Protein AF-A0A7S0ZVH9-F1 (afdb_monomer_lite)

Foldseek 3Di:
DLLVQLQVQLVVLLVVQPDPDFPLRHFLCVVVPPDDDPVVSSVLSSVLLVCLLVVHDDPRDGPGDVSVVSSVVSNVVSVVNNVVVVVVVVVVVVVVVVVVVVVVVVLVVLVVVCVVVVPDPVVSVVVD

Structure (mmCIF, N/CA/C/O backbone):
data_AF-A0A7S0ZVH9-F1
#
_entry.id   AF-A0A7S0ZVH9-F1
#
loop_
_atom_site.group_PDB
_atom_site.id
_atom_site.type_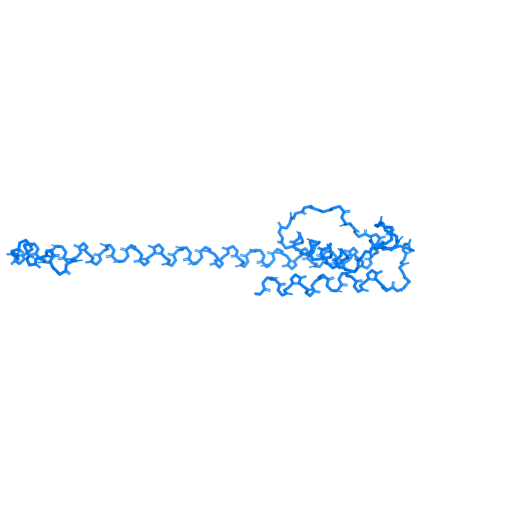symbol
_atom_site.label_atom_id
_atom_site.label_alt_id
_atom_site.label_comp_id
_atom_site.label_asym_id
_atom_site.label_entity_id
_atom_site.label_seq_id
_atom_site.pdbx_PDB_ins_code
_atom_site.Cartn_x
_atom_site.Cartn_y
_atom_site.Cartn_z
_atom_site.occupancy
_atom_site.B_iso_or_equiv
_atom_site.auth_seq_id
_atom_site.auth_comp_id
_atom_site.auth_asym_id
_atom_site.auth_atom_id
_atom_site.pdbx_PDB_model_num
ATOM 1 N N . THR A 1 1 ? -10.364 4.457 0.425 1.00 77.44 1 THR A N 1
ATOM 2 C CA . THR A 1 1 ? -9.334 5.456 0.064 1.00 77.44 1 THR A CA 1
ATOM 3 C C . THR A 1 1 ? -7.963 4.817 -0.059 1.00 77.44 1 THR A C 1
ATOM 5 O O . THR A 1 1 ? -7.391 4.915 -1.130 1.00 77.44 1 THR A O 1
ATOM 8 N N . MET A 1 2 ? -7.478 4.077 0.948 1.00 81.12 2 MET A N 1
ATOM 9 C CA . MET A 1 2 ? -6.147 3.442 0.913 1.00 81.12 2 MET A CA 1
ATOM 10 C C . MET A 1 2 ? -5.928 2.516 -0.298 1.00 81.12 2 MET A C 1
ATOM 12 O O . MET A 1 2 ? -4.957 2.689 -1.019 1.00 81.12 2 MET A O 1
ATOM 16 N N . ALA A 1 3 ? -6.870 1.609 -0.593 1.00 86.94 3 ALA A N 1
ATOM 17 C CA . ALA A 1 3 ? -6.760 0.696 -1.740 1.00 86.94 3 ALA A CA 1
ATOM 18 C C . ALA A 1 3 ? -6.684 1.420 -3.100 1.00 86.94 3 ALA A C 1
ATOM 20 O O . ALA A 1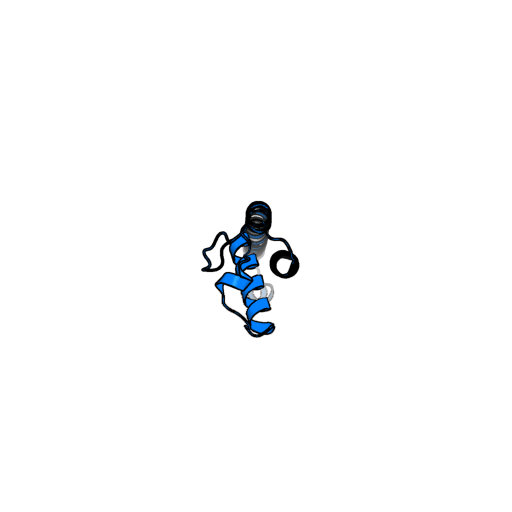 3 ? -5.960 0.990 -3.993 1.00 86.94 3 ALA A O 1
ATOM 21 N N . TRP A 1 4 ? -7.401 2.540 -3.242 1.00 90.75 4 TRP A N 1
ATOM 22 C CA . TRP A 1 4 ? -7.335 3.378 -4.439 1.00 90.75 4 TRP A CA 1
ATOM 23 C C . TRP A 1 4 ? -5.962 4.045 -4.572 1.00 90.75 4 TRP A C 1
ATOM 25 O O . TRP A 1 4 ? -5.364 3.988 -5.641 1.00 90.75 4 TRP A O 1
ATOM 35 N N . SER A 1 5 ? -5.421 4.594 -3.478 1.00 90.56 5 SER A N 1
ATOM 36 C CA . SER A 1 5 ? -4.061 5.144 -3.464 1.00 90.56 5 SER A CA 1
ATOM 37 C C . SER A 1 5 ? -3.017 4.087 -3.841 1.00 90.56 5 SER A C 1
ATOM 39 O O . SER A 1 5 ? -2.147 4.372 -4.659 1.00 90.56 5 SER A O 1
ATOM 41 N N . CYS A 1 6 ? -3.135 2.856 -3.321 1.00 93.31 6 CYS A N 1
ATOM 42 C CA . CYS A 1 6 ? -2.259 1.745 -3.706 1.00 93.31 6 CYS A CA 1
ATOM 43 C C . CYS A 1 6 ? -2.333 1.453 -5.210 1.00 93.31 6 CYS A C 1
ATOM 45 O O . CYS A 1 6 ? -1.299 1.282 -5.845 1.00 93.31 6 CYS A O 1
ATOM 47 N N . HIS A 1 7 ? -3.538 1.422 -5.788 1.00 94.31 7 HIS A N 1
ATOM 48 C CA . HIS A 1 7 ? -3.729 1.186 -7.220 1.00 94.31 7 HIS A CA 1
ATOM 49 C C . HIS A 1 7 ? -3.069 2.280 -8.071 1.00 94.31 7 HIS A C 1
ATOM 51 O O . HIS A 1 7 ? -2.320 1.968 -8.992 1.00 94.31 7 HIS A O 1
ATOM 57 N N . VAL A 1 8 ? -3.279 3.554 -7.724 1.00 95.44 8 VAL A N 1
ATOM 58 C CA . VAL A 1 8 ? -2.669 4.686 -8.440 1.00 95.44 8 VAL A CA 1
ATOM 59 C C . VAL A 1 8 ? -1.140 4.628 -8.361 1.00 95.44 8 VAL A C 1
ATOM 61 O O . VAL A 1 8 ? -0.476 4.725 -9.392 1.00 95.44 8 VAL A O 1
ATOM 64 N N . LEU A 1 9 ? -0.574 4.408 -7.168 1.00 95.88 9 LEU A N 1
ATOM 65 C CA . LEU A 1 9 ? 0.876 4.278 -6.989 1.00 95.88 9 LEU A CA 1
ATOM 66 C C . LEU A 1 9 ? 1.446 3.086 -7.771 1.00 95.88 9 LEU A C 1
ATOM 68 O O . LEU A 1 9 ? 2.485 3.225 -8.409 1.00 95.88 9 LEU A O 1
ATOM 72 N N . ALA A 1 10 ? 0.751 1.947 -7.773 1.00 96.44 10 ALA A N 1
ATOM 73 C CA . ALA A 1 10 ? 1.152 0.750 -8.508 1.00 96.44 10 ALA A CA 1
ATOM 74 C C . ALA A 1 10 ? 1.141 0.962 -10.028 1.00 96.44 10 ALA A C 1
ATOM 76 O O . ALA A 1 10 ? 2.080 0.563 -10.716 1.00 96.44 10 ALA A O 1
ATOM 77 N N . CYS A 1 11 ? 0.106 1.614 -10.563 1.00 96.31 11 CYS A N 1
ATOM 78 C CA . CYS A 1 11 ? 0.021 1.922 -11.989 1.00 96.31 11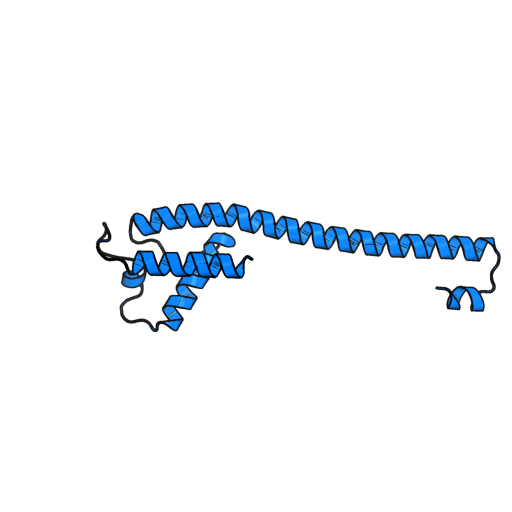 CYS A CA 1
ATOM 79 C C . CYS A 1 11 ? 1.120 2.895 -12.429 1.00 96.31 11 CYS A C 1
ATOM 81 O O . CYS A 1 11 ? 1.711 2.697 -13.490 1.00 96.31 11 CYS A O 1
ATOM 83 N N . ILE A 1 12 ? 1.430 3.908 -11.612 1.00 96.44 12 ILE A N 1
ATOM 84 C CA . ILE A 1 12 ? 2.535 4.836 -11.892 1.00 96.44 12 ILE A CA 1
ATOM 85 C C . ILE A 1 12 ? 3.878 4.100 -11.817 1.00 96.44 12 ILE A C 1
ATOM 87 O O . ILE A 1 12 ? 4.691 4.249 -12.724 1.00 96.44 12 ILE A O 1
ATOM 91 N N . TRP A 1 13 ? 4.089 3.258 -10.801 1.00 96.44 13 TRP A N 1
ATOM 92 C CA . TRP A 1 13 ? 5.302 2.446 -10.649 1.00 96.44 13 TRP A CA 1
ATOM 93 C C . TRP A 1 13 ? 5.569 1.548 -11.862 1.00 96.44 13 TRP A C 1
ATOM 95 O O . TRP A 1 13 ? 6.672 1.532 -12.415 1.00 96.44 13 TRP A O 1
ATOM 105 N N . TYR A 1 14 ? 4.535 0.847 -12.327 1.00 95.38 14 TYR A N 1
ATOM 106 C CA . TYR A 1 14 ? 4.607 0.037 -13.540 1.00 95.38 14 TYR A CA 1
ATOM 107 C C . TYR A 1 14 ? 4.841 0.893 -14.795 1.00 95.38 14 TYR A C 1
ATOM 109 O O . TYR A 1 14 ? 5.635 0.524 -15.663 1.00 95.38 14 TYR A O 1
ATOM 117 N N . GLY A 1 15 ? 4.172 2.046 -14.891 1.00 94.88 15 GLY A N 1
ATOM 118 C CA . GLY A 1 15 ? 4.307 2.978 -16.010 1.00 94.88 15 GLY A CA 1
ATOM 119 C C . GLY A 1 15 ? 5.715 3.559 -16.139 1.00 94.88 15 GLY A C 1
ATOM 120 O O . GLY A 1 15 ? 6.250 3.601 -17.247 1.00 94.88 15 GLY A O 1
ATOM 121 N N . ILE A 1 16 ? 6.340 3.933 -15.017 1.00 95.12 16 ILE A N 1
ATOM 122 C CA . ILE A 1 16 ? 7.735 4.389 -14.972 1.00 95.12 16 ILE A CA 1
ATOM 123 C C . ILE A 1 16 ? 8.640 3.284 -15.510 1.00 95.12 16 ILE A C 1
ATOM 125 O O . ILE A 1 16 ? 9.357 3.510 -16.479 1.00 95.12 16 ILE A O 1
ATOM 129 N N . ALA A 1 17 ? 8.551 2.070 -14.975 1.00 93.50 17 ALA A N 1
ATOM 130 C CA . ALA A 1 17 ? 9.432 0.981 -15.390 1.00 93.50 17 ALA A CA 1
ATOM 131 C C . ALA A 1 17 ? 9.241 0.524 -16.841 1.00 93.50 17 ALA A C 1
ATOM 133 O O . ALA A 1 17 ? 10.198 0.065 -17.468 1.00 93.50 17 ALA A O 1
ATOM 134 N N . SER A 1 18 ? 8.026 0.680 -17.377 1.00 91.56 18 SER A N 1
ATOM 135 C CA . SER A 1 18 ? 7.688 0.381 -18.775 1.00 91.56 18 SER A CA 1
ATOM 136 C C . SER A 1 18 ? 8.146 1.467 -19.758 1.00 91.56 18 SER A C 1
ATOM 138 O O . SER A 1 18 ? 8.111 1.250 -20.972 1.00 91.56 18 SER A O 1
ATOM 140 N N . SER A 1 19 ? 8.543 2.645 -19.264 1.00 91.00 19 SER A N 1
ATOM 141 C CA . SER A 1 19 ? 9.070 3.716 -20.110 1.00 91.00 19 SER A CA 1
ATOM 142 C C . SER A 1 19 ? 10.447 3.355 -20.682 1.00 91.00 19 SER A C 1
ATOM 144 O O . SER A 1 19 ? 11.152 2.480 -20.177 1.00 91.00 19 SER A O 1
ATOM 146 N N . ARG A 1 20 ? 10.817 3.996 -21.795 1.00 85.19 20 ARG A N 1
ATOM 147 C CA . ARG A 1 20 ? 12.118 3.801 -22.452 1.00 85.19 20 ARG A CA 1
ATOM 148 C C . ARG A 1 20 ? 13.086 4.899 -22.021 1.00 85.19 20 ARG A C 1
ATOM 150 O O . ARG A 1 20 ? 12.663 6.032 -21.822 1.00 85.19 20 ARG A O 1
ATOM 157 N N . GLY A 1 21 ? 14.380 4.581 -21.995 1.00 84.94 21 GLY A N 1
ATOM 158 C CA . GLY A 1 21 ? 15.434 5.568 -21.735 1.00 84.94 21 GLY A CA 1
ATOM 159 C C . GLY A 1 21 ? 15.801 5.728 -20.260 1.00 84.94 21 GLY A C 1
ATOM 160 O O . GLY A 1 21 ? 16.093 6.839 -19.831 1.00 84.94 21 GLY A O 1
ATOM 161 N N . HIS A 1 22 ? 15.791 4.632 -19.495 1.00 92.00 22 HIS A N 1
ATOM 162 C CA . HIS A 1 22 ? 16.324 4.609 -18.130 1.00 92.00 22 HIS A CA 1
ATOM 163 C C . HIS A 1 22 ? 17.814 4.937 -18.125 1.00 92.00 22 HIS A C 1
ATOM 165 O O . HIS A 1 22 ? 18.570 4.410 -18.941 1.00 92.00 22 HIS A O 1
ATOM 171 N N . ASP A 1 23 ? 18.241 5.772 -17.184 1.00 93.50 23 ASP A N 1
ATOM 172 C CA . ASP A 1 23 ? 19.625 6.238 -17.060 1.00 93.50 23 ASP A CA 1
ATOM 173 C C . ASP A 1 23 ? 20.612 5.110 -16.724 1.00 93.50 23 ASP A C 1
ATOM 175 O O . ASP A 1 23 ? 21.748 5.122 -17.189 1.00 93.50 23 ASP A O 1
ATOM 179 N N . THR A 1 24 ? 20.168 4.099 -15.978 1.00 91.62 24 THR A N 1
ATOM 180 C CA . THR A 1 24 ? 20.957 2.894 -15.667 1.00 91.62 24 THR A CA 1
ATOM 181 C C . THR A 1 24 ? 20.810 1.782 -16.712 1.00 91.62 24 THR A C 1
ATOM 183 O O . THR A 1 24 ? 21.433 0.730 -16.588 1.00 91.62 24 THR A O 1
ATOM 186 N N . GLY A 1 25 ? 19.980 1.986 -17.741 1.00 90.56 25 GLY A N 1
ATOM 187 C CA . GLY A 1 25 ? 19.703 0.996 -18.785 1.00 90.56 25 GLY A CA 1
ATOM 188 C C . GLY A 1 25 ? 18.748 -0.134 -18.379 1.00 90.56 25 GLY A C 1
ATOM 189 O O . GLY A 1 25 ? 18.421 -0.965 -19.224 1.00 90.56 25 GLY A O 1
ATOM 190 N N . THR A 1 26 ? 18.263 -0.164 -17.132 1.00 93.38 26 THR A N 1
ATOM 191 C CA . THR A 1 26 ? 17.311 -1.173 -16.641 1.00 93.38 26 THR A CA 1
ATOM 192 C C . THR A 1 26 ? 16.237 -0.564 -15.727 1.00 93.38 26 THR A C 1
ATOM 194 O O . THR A 1 26 ? 16.302 0.599 -15.324 1.00 93.38 26 THR A O 1
ATOM 197 N N . SER A 1 27 ? 15.220 -1.358 -15.419 1.00 94.31 27 SER A N 1
ATOM 198 C CA . SER A 1 27 ? 14.126 -1.055 -14.493 1.00 94.31 27 SER A CA 1
ATOM 199 C C . SER A 1 27 ? 13.874 -2.257 -13.590 1.00 94.31 27 SER A C 1
ATOM 201 O O . SER A 1 27 ? 14.395 -3.346 -13.852 1.00 94.31 27 SER A O 1
ATOM 203 N N . TRP A 1 28 ? 13.017 -2.106 -12.579 1.00 93.31 28 TRP A N 1
ATOM 204 C CA . TRP A 1 28 ? 12.636 -3.244 -11.729 1.00 93.31 28 TRP A CA 1
ATOM 205 C C . TRP A 1 28 ? 12.008 -4.402 -12.532 1.00 93.31 28 TRP A C 1
ATOM 207 O O . TRP A 1 28 ? 12.112 -5.565 -12.147 1.00 93.31 28 TRP A O 1
ATOM 217 N N . LEU A 1 29 ? 11.389 -4.107 -13.686 1.00 92.81 29 LEU A N 1
ATOM 218 C CA . LEU A 1 29 ? 10.890 -5.127 -14.617 1.00 92.81 29 LEU A CA 1
ATOM 219 C C . LEU A 1 29 ? 12.028 -5.952 -15.232 1.00 92.81 29 LEU A C 1
ATOM 221 O O . LEU A 1 29 ? 11.857 -7.146 -15.474 1.00 92.81 29 LEU A O 1
ATOM 225 N N . GLY A 1 30 ? 13.177 -5.321 -15.485 1.00 89.69 30 GLY A N 1
ATOM 226 C CA . GLY A 1 30 ? 14.380 -5.984 -15.980 1.00 89.69 30 GLY A CA 1
ATOM 227 C C . GLY A 1 30 ? 14.999 -6.924 -14.944 1.00 89.69 30 GLY A C 1
ATOM 228 O O . GLY A 1 30 ? 15.455 -8.003 -15.313 1.00 89.69 30 GLY A O 1
ATOM 229 N N . GLU A 1 31 ? 14.948 -6.564 -13.657 1.00 86.88 31 GLU A N 1
ATOM 230 C CA . GLU A 1 31 ? 15.455 -7.410 -12.561 1.00 86.88 31 GLU A CA 1
ATOM 231 C C . GLU A 1 31 ? 14.626 -8.683 -12.344 1.00 86.88 31 GLU A C 1
ATOM 233 O O . GLU A 1 31 ? 15.175 -9.719 -11.977 1.00 86.88 31 GLU A O 1
ATOM 238 N N . ILE A 1 32 ? 13.320 -8.641 -12.623 1.00 86.00 32 ILE A N 1
ATOM 239 C CA . ILE A 1 32 ? 12.435 -9.815 -12.513 1.00 86.00 32 ILE A CA 1
ATOM 240 C C . ILE A 1 32 ? 12.673 -10.834 -13.641 1.00 86.00 32 ILE A C 1
ATOM 242 O O . ILE A 1 32 ? 12.331 -12.008 -13.493 1.00 86.00 32 ILE A O 1
ATOM 246 N N . GLY A 1 33 ? 13.286 -10.413 -14.751 1.00 80.12 33 GLY A N 1
ATOM 247 C CA . GLY A 1 33 ? 13.475 -11.240 -15.941 1.00 80.12 33 GLY A CA 1
ATOM 248 C C . GLY A 1 33 ? 12.201 -11.348 -16.791 1.00 80.12 33 GLY A C 1
ATOM 249 O O . GLY A 1 33 ? 11.091 -11.541 -16.295 1.00 80.12 33 GLY A O 1
ATOM 250 N N . ALA A 1 34 ? 12.343 -11.193 -18.109 1.00 64.62 34 ALA A N 1
ATOM 251 C CA . ALA A 1 34 ? 11.216 -11.173 -19.044 1.00 64.62 34 ALA A CA 1
ATOM 252 C C . ALA A 1 34 ? 10.845 -12.573 -19.595 1.00 64.62 34 ALA A C 1
ATOM 254 O O . ALA A 1 34 ? 11.748 -13.388 -19.792 1.00 64.62 34 ALA A O 1
ATOM 255 N N . PRO A 1 35 ? 9.567 -12.826 -19.978 1.00 80.56 35 PRO A N 1
ATOM 256 C CA . PRO A 1 35 ? 8.359 -12.046 -19.694 1.00 80.56 35 PRO A CA 1
ATOM 257 C C . PRO A 1 35 ? 7.519 -12.679 -18.566 1.00 80.56 35 PRO A C 1
ATOM 259 O O . PRO A 1 35 ? 7.031 -13.803 -18.689 1.00 80.56 35 PRO A O 1
ATOM 262 N N . ALA A 1 36 ? 7.292 -11.932 -17.481 1.00 85.31 36 ALA A N 1
ATOM 263 C CA . ALA A 1 36 ? 6.367 -12.338 -16.425 1.00 85.31 36 ALA A CA 1
ATOM 264 C C . ALA A 1 36 ? 4.892 -12.062 -16.814 1.00 85.31 36 ALA A C 1
ATOM 266 O O . ALA A 1 36 ? 4.618 -11.110 -17.551 1.00 85.31 36 ALA A O 1
ATOM 267 N N . PRO A 1 37 ? 3.915 -12.843 -16.309 1.00 92.00 37 PRO A N 1
ATOM 268 C CA . PRO A 1 37 ? 2.496 -12.625 -16.595 1.00 92.00 37 PRO A CA 1
ATOM 269 C C . PRO A 1 37 ? 1.999 -11.243 -16.144 1.00 92.00 37 PRO A C 1
ATOM 271 O O . PRO A 1 37 ? 2.340 -10.781 -15.057 1.00 92.00 37 PRO A O 1
ATOM 274 N N . SER A 1 38 ? 1.103 -10.612 -16.911 1.00 90.81 38 SER A N 1
ATOM 275 C CA . SER A 1 38 ? 0.576 -9.272 -16.585 1.00 90.81 38 SER A CA 1
ATOM 276 C C . SER A 1 38 ? -0.087 -9.200 -15.207 1.00 90.81 38 SER A C 1
ATOM 278 O O . SER A 1 38 ? 0.063 -8.205 -14.502 1.00 90.81 38 SER A O 1
ATOM 280 N N . PHE A 1 39 ? -0.781 -10.265 -14.791 1.00 93.75 39 PHE A N 1
ATOM 281 C CA . PHE A 1 39 ? -1.363 -10.336 -13.450 1.00 93.75 39 PHE A CA 1
ATOM 282 C C . PHE A 1 39 ? -0.285 -10.324 -12.361 1.00 93.75 39 PHE A C 1
ATOM 284 O O . PHE A 1 39 ? -0.432 -9.599 -11.383 1.00 93.75 39 PHE A O 1
ATOM 291 N N . TYR A 1 40 ? 0.815 -11.060 -12.561 1.00 93.50 40 TYR A N 1
ATOM 292 C CA . TYR A 1 40 ? 1.957 -11.065 -11.645 1.00 93.50 40 TYR A CA 1
ATOM 293 C C . TYR A 1 40 ? 2.577 -9.668 -11.526 1.00 93.50 40 TYR A C 1
ATOM 295 O O . TYR A 1 40 ? 2.778 -9.171 -10.423 1.00 93.50 40 TYR A O 1
ATOM 303 N N . LEU A 1 41 ? 2.801 -8.986 -12.652 1.00 93.38 41 LEU A N 1
ATOM 304 C CA . LEU A 1 41 ? 3.343 -7.622 -12.662 1.00 93.38 41 LEU A CA 1
ATOM 305 C C . LEU A 1 41 ? 2.428 -6.631 -11.933 1.00 93.38 41 LEU A C 1
ATOM 307 O O . LEU A 1 41 ? 2.911 -5.783 -11.179 1.00 93.38 41 LEU A O 1
ATOM 311 N N . TYR A 1 42 ? 1.111 -6.765 -12.111 1.00 94.94 42 TYR A N 1
ATOM 312 C CA . TYR A 1 42 ? 0.131 -5.947 -11.404 1.00 94.94 42 TYR A CA 1
ATOM 313 C C . TYR A 1 42 ? 0.172 -6.184 -9.891 1.00 94.94 42 TYR A C 1
ATOM 315 O O . TYR A 1 42 ? 0.317 -5.224 -9.136 1.00 94.94 42 TYR A O 1
ATOM 323 N N . VAL A 1 43 ? 0.083 -7.440 -9.433 1.00 95.31 43 VAL A N 1
ATOM 324 C CA . VAL A 1 43 ? 0.073 -7.733 -7.988 1.00 95.31 43 VAL A CA 1
ATOM 325 C C . VAL A 1 43 ? 1.407 -7.402 -7.325 1.00 95.31 43 VAL A C 1
ATOM 327 O O . VAL A 1 43 ? 1.405 -6.927 -6.195 1.00 95.31 43 VAL A O 1
ATOM 330 N N . THR A 1 44 ? 2.526 -7.554 -8.034 1.00 95.12 44 THR A N 1
ATOM 331 C CA . THR A 1 44 ? 3.853 -7.140 -7.559 1.00 95.12 44 THR A CA 1
ATOM 332 C C . THR A 1 44 ? 3.946 -5.622 -7.426 1.00 95.12 44 THR A C 1
ATOM 334 O O . THR A 1 44 ? 4.364 -5.125 -6.382 1.00 95.12 44 THR A O 1
ATOM 337 N N . SER A 1 45 ? 3.471 -4.868 -8.423 1.00 95.62 45 SER A N 1
ATOM 338 C CA . SER A 1 45 ? 3.408 -3.398 -8.348 1.00 95.62 45 SER A CA 1
ATOM 339 C C . SER A 1 45 ? 2.485 -2.928 -7.220 1.00 95.62 45 SER A C 1
ATOM 341 O O . SER A 1 45 ? 2.784 -1.968 -6.511 1.00 95.62 45 SER A O 1
ATOM 343 N N . PHE A 1 46 ? 1.363 -3.624 -7.023 1.00 95.62 46 PHE A N 1
ATOM 344 C CA . PHE A 1 46 ? 0.417 -3.344 -5.948 1.00 95.62 46 PHE A CA 1
ATOM 345 C C . PHE A 1 46 ? 1.007 -3.660 -4.570 1.00 95.62 46 PHE A C 1
ATOM 347 O O . PHE A 1 46 ? 0.851 -2.868 -3.641 1.00 95.62 46 PHE A O 1
ATOM 354 N N . HIS A 1 47 ? 1.731 -4.774 -4.437 1.00 95.38 47 HIS A N 1
ATOM 355 C CA . HIS A 1 47 ? 2.451 -5.130 -3.218 1.00 95.38 47 HIS A CA 1
ATOM 356 C C . HIS A 1 47 ? 3.529 -4.098 -2.884 1.00 95.38 47 HIS A C 1
ATOM 358 O O . HIS A 1 47 ? 3.578 -3.629 -1.748 1.00 95.38 47 HIS A O 1
ATOM 364 N N . TRP A 1 48 ? 4.304 -3.663 -3.881 1.00 96.06 48 TRP A N 1
ATOM 365 C CA . TRP A 1 48 ? 5.267 -2.575 -3.722 1.00 96.06 48 TRP A CA 1
ATOM 366 C C . TRP A 1 48 ? 4.593 -1.303 -3.187 1.00 96.06 48 TRP A C 1
ATOM 368 O O . TRP A 1 48 ? 5.049 -0.739 -2.195 1.00 96.06 48 TRP A O 1
ATOM 378 N N . ALA A 1 49 ? 3.454 -0.896 -3.760 1.00 95.69 49 ALA A N 1
ATOM 379 C CA . ALA A 1 49 ? 2.718 0.286 -3.307 1.00 95.69 49 ALA A CA 1
ATOM 380 C C . ALA A 1 49 ? 2.172 0.150 -1.873 1.00 95.69 49 ALA A C 1
ATOM 382 O O . ALA A 1 49 ? 2.224 1.111 -1.102 1.00 95.69 49 ALA A O 1
ATOM 383 N N . MET A 1 50 ? 1.675 -1.035 -1.493 1.00 94.00 50 MET A N 1
ATOM 384 C CA . MET A 1 50 ? 1.243 -1.307 -0.114 1.00 94.00 50 MET A CA 1
ATOM 385 C C . MET A 1 50 ? 2.402 -1.154 0.867 1.00 94.00 50 MET A C 1
ATOM 387 O O . MET A 1 50 ? 2.244 -0.501 1.897 1.00 94.00 50 MET A O 1
ATOM 391 N N . VAL A 1 51 ? 3.565 -1.700 0.514 1.00 94.75 51 VAL A N 1
ATOM 392 C CA . VAL A 1 51 ? 4.773 -1.648 1.337 1.00 94.75 51 VAL A CA 1
ATOM 393 C C . VAL A 1 51 ? 5.241 -0.213 1.579 1.00 94.75 51 VAL A C 1
ATOM 395 O O . VAL A 1 51 ? 5.646 0.092 2.700 1.00 94.75 51 VAL A O 1
ATOM 398 N N . GLN A 1 52 ? 5.097 0.692 0.604 1.00 94.25 52 GLN A N 1
ATOM 399 C CA . GLN A 1 52 ? 5.415 2.111 0.820 1.00 94.25 52 GLN A CA 1
ATOM 400 C C . GLN A 1 52 ? 4.483 2.785 1.835 1.00 94.25 52 GLN A C 1
ATOM 402 O O . GLN A 1 52 ? 4.913 3.662 2.580 1.00 94.25 52 GLN A O 1
ATOM 407 N N . ILE A 1 53 ? 3.215 2.367 1.901 1.00 90.69 53 ILE A N 1
ATOM 408 C CA . ILE A 1 53 ? 2.245 2.899 2.868 1.00 90.69 53 ILE A CA 1
ATOM 409 C C . ILE A 1 53 ? 2.457 2.297 4.257 1.00 90.69 53 ILE A C 1
ATOM 411 O O . ILE A 1 53 ? 2.336 3.005 5.254 1.00 90.69 53 ILE A O 1
ATOM 415 N N . THR A 1 54 ? 2.772 1.005 4.338 1.00 90.06 54 THR A N 1
ATOM 416 C CA . THR A 1 54 ? 2.949 0.297 5.615 1.00 90.06 54 THR A CA 1
ATOM 417 C C . THR A 1 54 ? 4.381 0.329 6.145 1.00 90.06 54 THR A C 1
ATOM 419 O O . THR A 1 54 ? 4.620 -0.215 7.218 1.00 90.06 54 THR A O 1
ATOM 422 N N . LEU A 1 55 ? 5.320 0.939 5.413 1.00 87.00 55 LEU A N 1
ATOM 423 C CA . LEU A 1 55 ? 6.754 0.977 5.733 1.00 87.00 55 LEU A CA 1
ATOM 424 C C . LEU A 1 55 ? 7.370 -0.431 5.878 1.00 87.00 55 LEU A C 1
ATOM 426 O O . LEU A 1 55 ? 8.143 -0.695 6.796 1.00 87.00 55 LEU A O 1
ATOM 430 N N . GLY A 1 56 ? 6.981 -1.353 4.991 1.00 86.88 56 GLY A N 1
ATOM 431 C CA . GLY A 1 56 ? 7.477 -2.736 4.970 1.00 86.88 56 GLY A CA 1
ATOM 432 C C . GLY A 1 56 ? 8.743 -2.931 4.122 1.00 86.88 56 GLY A C 1
ATOM 433 O O . GLY A 1 56 ? 9.314 -1.978 3.597 1.00 86.88 56 GLY A O 1
ATOM 434 N N . GLY A 1 57 ? 9.144 -4.190 3.936 1.00 87.88 57 GLY A N 1
ATOM 435 C CA . GLY A 1 57 ? 10.181 -4.588 2.978 1.00 87.88 57 GLY A CA 1
ATOM 436 C C . GLY A 1 57 ? 9.601 -5.411 1.827 1.00 87.88 57 GLY A C 1
ATOM 437 O O . GLY A 1 57 ? 8.650 -6.166 2.024 1.00 87.88 57 GLY A O 1
ATOM 438 N N . ILE A 1 58 ? 10.176 -5.267 0.633 1.00 90.75 58 ILE A N 1
ATOM 439 C CA . ILE A 1 58 ? 9.873 -6.081 -0.550 1.00 90.75 58 ILE A CA 1
ATOM 440 C C . ILE A 1 58 ? 11.151 -6.277 -1.369 1.00 90.75 58 ILE A C 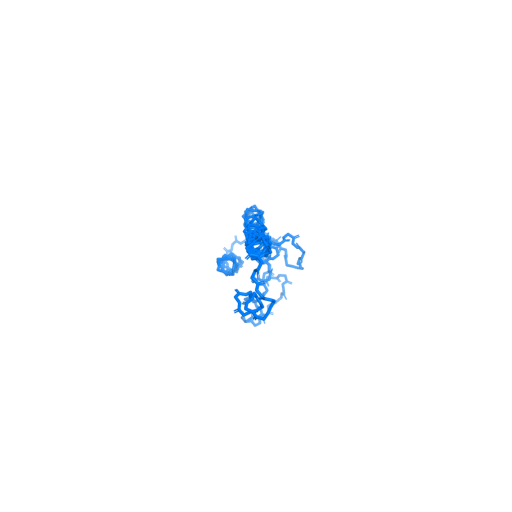1
ATOM 442 O O . ILE A 1 58 ? 11.984 -5.375 -1.431 1.00 90.75 58 ILE A O 1
ATOM 446 N N . ASP A 1 59 ? 11.263 -7.416 -2.049 1.00 87.25 59 ASP A N 1
ATOM 447 C CA . ASP A 1 59 ? 12.402 -7.762 -2.917 1.00 87.25 59 ASP A CA 1
ATOM 448 C C . ASP A 1 59 ? 12.417 -6.999 -4.257 1.00 87.25 59 ASP A C 1
ATOM 450 O O . ASP A 1 59 ? 13.220 -7.281 -5.138 1.00 87.25 59 ASP A O 1
ATOM 454 N N . VAL A 1 60 ? 11.525 -6.020 -4.429 1.00 91.31 60 VAL A N 1
ATOM 455 C CA . VAL A 1 60 ? 11.454 -5.157 -5.611 1.00 91.31 60 VAL A CA 1
ATOM 456 C C . VAL A 1 60 ? 11.984 -3.784 -5.239 1.00 91.31 60 VAL A C 1
ATOM 458 O O . VAL A 1 60 ? 11.360 -3.053 -4.465 1.00 91.31 60 VAL A O 1
ATOM 461 N N . SER A 1 61 ? 13.129 -3.424 -5.809 1.00 90.88 61 SER A N 1
ATOM 462 C CA . SER A 1 61 ? 13.802 -2.158 -5.533 1.00 90.88 61 SER A CA 1
ATOM 463 C C . SER A 1 61 ? 13.927 -1.303 -6.794 1.00 90.88 61 SER A C 1
ATOM 465 O O . SER A 1 61 ? 13.776 -1.791 -7.907 1.00 90.88 61 SER A O 1
ATOM 467 N N . ALA A 1 62 ? 14.147 -0.000 -6.614 1.00 94.19 62 ALA A N 1
ATOM 468 C CA . ALA A 1 62 ? 14.378 0.907 -7.729 1.00 94.19 62 ALA A CA 1
ATOM 469 C C . ALA A 1 62 ? 15.752 0.663 -8.364 1.00 94.19 62 ALA A C 1
ATOM 471 O O . ALA A 1 62 ? 16.777 0.821 -7.687 1.00 94.19 62 ALA A O 1
ATOM 472 N N . SER A 1 63 ? 15.764 0.393 -9.664 1.00 94.69 63 SER A N 1
ATOM 473 C CA . SER A 1 63 ? 16.971 0.099 -10.443 1.00 94.69 63 SER A CA 1
ATOM 474 C C . SER A 1 63 ? 17.488 1.310 -11.225 1.00 94.69 63 SER A C 1
ATOM 476 O O . SER A 1 63 ? 18.560 1.241 -11.823 1.00 94.69 63 SER A O 1
ATOM 478 N N . ASN A 1 64 ? 16.751 2.425 -11.234 1.00 95.38 64 ASN A N 1
ATOM 479 C CA . ASN A 1 64 ? 17.119 3.669 -11.920 1.00 95.38 64 ASN A CA 1
ATOM 480 C C . ASN A 1 64 ? 16.736 4.925 -11.114 1.00 95.38 64 ASN A C 1
ATOM 482 O O . ASN A 1 64 ? 16.029 4.845 -10.100 1.00 95.38 64 ASN A O 1
ATOM 486 N N . SER A 1 65 ? 17.206 6.100 -11.549 1.00 96.38 65 SER A N 1
ATOM 487 C CA . SER A 1 65 ? 16.998 7.350 -10.795 1.00 96.38 65 SER A CA 1
ATOM 488 C C . SER A 1 65 ? 15.531 7.779 -10.738 1.00 96.38 65 SER A C 1
ATOM 490 O O . SER A 1 65 ? 15.082 8.294 -9.713 1.00 96.38 65 SER A O 1
ATOM 492 N N . SER A 1 66 ? 14.764 7.546 -11.808 1.00 96.06 66 SER A N 1
ATOM 493 C CA . SER A 1 66 ? 13.346 7.930 -11.871 1.00 96.06 66 SER A CA 1
ATOM 494 C C . SER A 1 66 ? 12.488 7.109 -10.903 1.00 96.06 66 SER A C 1
ATOM 496 O O . SER A 1 66 ? 11.701 7.660 -10.129 1.00 96.06 66 SER A O 1
ATOM 498 N N . GLU A 1 67 ? 12.728 5.799 -10.859 1.00 96.38 67 GLU A N 1
ATOM 499 C CA . GLU A 1 67 ? 12.136 4.875 -9.900 1.00 96.38 67 GLU A CA 1
ATOM 500 C C . GLU A 1 67 ? 12.531 5.229 -8.466 1.00 96.38 67 GLU A C 1
ATOM 502 O O . GLU A 1 67 ? 11.688 5.220 -7.564 1.00 96.38 67 GLU A O 1
ATOM 507 N N . ARG A 1 68 ? 13.803 5.582 -8.239 1.00 96.25 68 ARG A N 1
ATOM 508 C CA . ARG A 1 68 ? 14.302 5.952 -6.909 1.00 96.25 68 ARG A CA 1
ATOM 509 C C . ARG A 1 68 ? 13.625 7.218 -6.402 1.00 96.25 68 ARG A C 1
ATOM 511 O O . ARG A 1 68 ? 13.162 7.244 -5.262 1.00 96.25 68 ARG A O 1
ATOM 518 N N . LEU A 1 69 ? 13.533 8.241 -7.248 1.00 96.75 69 LEU A N 1
ATOM 519 C CA . LEU A 1 69 ? 12.881 9.501 -6.912 1.00 96.75 69 LEU A CA 1
ATOM 520 C C . LEU A 1 69 ? 11.397 9.284 -6.600 1.00 96.75 69 LEU A C 1
ATOM 522 O O . LEU A 1 69 ? 10.902 9.765 -5.581 1.00 96.75 69 LEU A O 1
ATOM 526 N N . PHE A 1 70 ? 10.699 8.499 -7.423 1.00 96.69 70 PHE A N 1
ATOM 527 C CA . PHE A 1 70 ? 9.302 8.158 -7.167 1.00 96.69 70 PHE A CA 1
ATOM 528 C C . PHE A 1 70 ? 9.120 7.345 -5.877 1.00 96.69 70 PHE A C 1
ATOM 530 O O . PHE A 1 70 ? 8.198 7.622 -5.113 1.00 96.69 70 PHE A O 1
ATOM 537 N N . SER A 1 71 ? 10.024 6.405 -5.585 1.00 95.75 71 SER A N 1
ATOM 538 C CA . SER A 1 71 ? 10.019 5.639 -4.329 1.00 95.75 71 SER A CA 1
ATOM 539 C C . SER A 1 71 ? 10.096 6.560 -3.108 1.00 95.75 71 SER A C 1
ATOM 541 O O . SER A 1 71 ? 9.328 6.390 -2.164 1.00 95.75 71 SER A O 1
ATOM 543 N N . ILE A 1 72 ? 10.970 7.575 -3.140 1.00 95.75 72 ILE A N 1
ATOM 544 C CA . ILE A 1 72 ? 11.092 8.570 -2.060 1.00 95.75 72 ILE A CA 1
ATOM 545 C C . ILE A 1 72 ? 9.762 9.308 -1.858 1.00 95.75 72 ILE A C 1
ATOM 547 O O . ILE A 1 72 ? 9.272 9.401 -0.731 1.00 95.75 72 ILE A O 1
ATOM 551 N N . PHE A 1 73 ? 9.140 9.786 -2.939 1.00 95.31 73 PHE A N 1
ATOM 552 C CA . PHE A 1 73 ? 7.832 10.444 -2.858 1.00 95.31 73 PHE A CA 1
ATOM 553 C C . PHE A 1 73 ? 6.734 9.509 -2.332 1.00 95.31 73 PHE A C 1
ATOM 555 O O . PHE A 1 73 ? 5.916 9.926 -1.510 1.00 95.31 73 PHE A O 1
ATOM 562 N N . ALA A 1 74 ? 6.722 8.246 -2.763 1.00 95.25 74 ALA A N 1
ATOM 563 C CA . ALA A 1 74 ? 5.741 7.257 -2.331 1.00 95.25 74 ALA A CA 1
ATOM 564 C C . ALA A 1 74 ? 5.844 6.957 -0.826 1.00 95.25 74 ALA A C 1
ATOM 566 O O . ALA A 1 74 ? 4.812 6.909 -0.157 1.00 95.25 74 ALA A O 1
ATOM 567 N N . VAL A 1 75 ? 7.059 6.835 -0.277 1.00 94.75 75 VAL A N 1
ATOM 568 C CA . VAL A 1 75 ? 7.277 6.658 1.172 1.00 94.75 75 VAL A CA 1
ATOM 569 C C . VAL A 1 75 ? 6.756 7.860 1.961 1.00 94.75 75 VAL A C 1
ATOM 571 O O . VAL A 1 75 ? 6.044 7.681 2.947 1.00 94.75 75 VAL A O 1
ATOM 574 N N . LEU A 1 76 ? 7.051 9.090 1.522 1.00 94.69 76 LEU A N 1
ATOM 575 C CA . LEU A 1 76 ? 6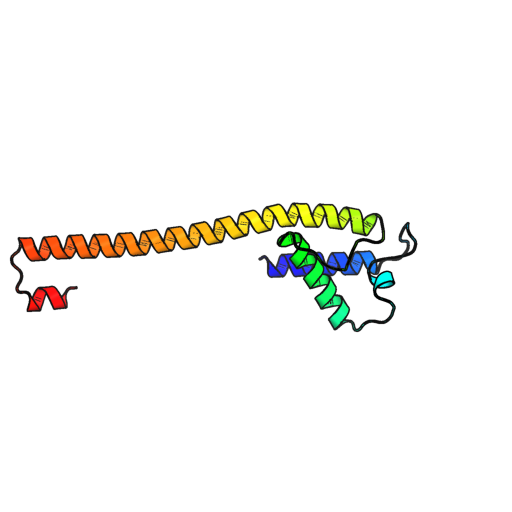.563 10.305 2.193 1.00 94.69 76 LEU A CA 1
ATOM 576 C C . LEU A 1 76 ? 5.030 10.359 2.229 1.00 94.69 76 LEU A C 1
ATOM 578 O O . LEU A 1 76 ? 4.441 10.639 3.274 1.00 94.69 76 LEU A O 1
ATOM 582 N N . LEU A 1 77 ? 4.374 10.036 1.110 1.00 92.62 77 LEU A N 1
ATOM 583 C CA . LEU A 1 77 ? 2.916 9.901 1.066 1.00 92.62 77 LEU A CA 1
ATOM 584 C C . LEU A 1 77 ? 2.431 8.776 1.988 1.00 92.62 77 LEU A C 1
ATOM 586 O O . LEU A 1 77 ? 1.437 8.944 2.696 1.00 92.62 77 LEU A O 1
ATOM 590 N N . GLY A 1 78 ? 3.146 7.653 2.020 1.00 92.31 78 GLY A N 1
ATOM 591 C CA . GLY A 1 78 ? 2.863 6.515 2.887 1.00 92.31 78 GLY A CA 1
ATOM 592 C C . GLY A 1 78 ? 2.834 6.872 4.371 1.00 92.31 78 GLY A C 1
ATOM 593 O O . GLY A 1 78 ? 1.901 6.482 5.075 1.00 92.31 78 GLY A O 1
ATOM 594 N N . VAL A 1 79 ? 3.772 7.698 4.839 1.00 92.75 79 VAL A N 1
ATOM 595 C CA . VAL A 1 79 ? 3.797 8.205 6.225 1.00 92.75 79 VAL A CA 1
ATOM 596 C C . VAL A 1 79 ? 2.542 9.027 6.548 1.00 92.75 79 VAL A C 1
ATOM 598 O O . VAL A 1 79 ? 1.941 8.858 7.612 1.00 92.75 79 VAL A O 1
ATOM 601 N N . ILE A 1 80 ? 2.093 9.883 5.625 1.00 92.31 80 ILE A N 1
ATOM 602 C CA . ILE A 1 80 ? 0.881 10.701 5.806 1.00 92.31 80 ILE A CA 1
ATOM 603 C C . ILE A 1 80 ? -0.366 9.803 5.844 1.00 92.31 80 ILE A C 1
ATOM 605 O O . ILE A 1 80 ? -1.219 9.949 6.729 1.00 92.31 80 ILE A O 1
ATOM 609 N N . PHE A 1 81 ? -0.475 8.851 4.911 1.00 91.75 81 PHE A N 1
ATOM 610 C CA . PHE A 1 81 ? -1.618 7.939 4.831 1.00 91.75 81 PHE A CA 1
ATOM 611 C C . PHE A 1 81 ? -1.704 7.003 6.039 1.00 91.75 81 PHE A C 1
ATOM 613 O O . PHE A 1 81 ? -2.788 6.857 6.608 1.00 91.75 81 PHE A O 1
ATOM 620 N N . SER A 1 82 ? -0.588 6.404 6.459 1.00 90.12 82 SER A N 1
ATOM 621 C CA . SER A 1 82 ? -0.541 5.508 7.623 1.00 90.12 82 SER A CA 1
ATOM 622 C C . SER A 1 82 ? -0.903 6.239 8.915 1.00 90.12 82 SER A C 1
ATOM 624 O O . SER A 1 82 ? -1.764 5.770 9.659 1.00 90.12 82 SER A O 1
ATOM 626 N N . SER A 1 83 ? -0.353 7.436 9.137 1.00 92.38 83 SER A N 1
ATOM 627 C CA . SER A 1 83 ? -0.693 8.275 10.296 1.00 92.38 83 SER A CA 1
ATOM 628 C C . SER A 1 83 ? -2.184 8.628 10.332 1.00 92.38 83 SER A C 1
ATOM 630 O O . SER A 1 83 ? -2.841 8.524 11.374 1.00 92.38 83 SER A O 1
ATOM 632 N N . SER A 1 84 ? -2.747 8.993 9.176 1.00 91.69 84 SER A N 1
ATOM 633 C CA . SER A 1 84 ? -4.176 9.305 9.039 1.00 91.69 84 SER A CA 1
ATOM 634 C C . SER A 1 84 ? -5.053 8.081 9.312 1.00 91.69 84 SER A C 1
ATOM 636 O O . SER A 1 84 ? -6.078 8.184 9.986 1.00 91.69 84 SER A O 1
ATOM 638 N N . PHE A 1 85 ? -4.639 6.907 8.829 1.00 90.94 85 PHE A N 1
ATOM 639 C CA . PHE A 1 85 ? -5.351 5.650 9.038 1.00 90.94 85 PHE A CA 1
ATOM 640 C C . PHE A 1 85 ? -5.377 5.246 10.516 1.00 90.94 85 PHE A C 1
ATOM 642 O O . PHE A 1 85 ? -6.445 4.953 11.055 1.00 90.94 85 PHE A O 1
ATOM 649 N N . VAL A 1 86 ? -4.227 5.304 11.193 1.00 92.75 86 VAL A N 1
ATOM 650 C CA . VAL A 1 86 ? -4.126 5.022 12.633 1.00 92.75 86 VAL A CA 1
ATOM 651 C C . VAL A 1 86 ? -4.989 5.992 13.441 1.00 92.75 86 VAL A C 1
ATOM 653 O O . VAL A 1 86 ? -5.708 5.570 14.350 1.00 92.75 86 VAL A O 1
ATOM 656 N N . SER A 1 87 ? -4.979 7.278 13.084 1.00 95.06 87 SER A N 1
ATOM 657 C CA . SER A 1 87 ? -5.798 8.302 13.744 1.00 95.06 87 SER A CA 1
ATOM 658 C C . SER A 1 87 ? -7.295 8.040 13.565 1.00 95.06 87 SER A C 1
ATOM 660 O O . SER A 1 87 ? -8.055 8.109 14.530 1.00 95.06 87 SER A O 1
ATOM 662 N N . TYR A 1 88 ? -7.721 7.675 12.352 1.00 93.69 88 TYR A N 1
ATOM 663 C CA . TYR A 1 88 ? -9.108 7.311 12.062 1.00 93.69 88 TYR A CA 1
ATOM 664 C C . TYR A 1 88 ? -9.567 6.093 12.873 1.00 93.69 88 TYR A C 1
ATOM 666 O O . TYR A 1 88 ? -10.621 6.140 13.511 1.00 93.69 88 TYR A O 1
ATOM 674 N N . LEU A 1 89 ? -8.763 5.025 12.901 1.00 94.81 89 LEU A N 1
ATOM 675 C CA . LEU A 1 89 ? -9.071 3.838 13.701 1.00 94.81 89 LEU A CA 1
ATOM 676 C C . LEU A 1 89 ? -9.147 4.166 15.193 1.00 94.81 89 LEU A C 1
ATOM 678 O O . LEU A 1 89 ? -10.069 3.721 15.875 1.00 94.81 89 LEU A O 1
ATOM 682 N N . SER A 1 90 ? -8.220 4.985 15.689 1.00 96.94 90 SER A N 1
ATOM 683 C CA . SER A 1 90 ? -8.209 5.426 17.086 1.00 96.94 90 SER A CA 1
ATOM 684 C C . SER A 1 90 ? -9.479 6.204 17.433 1.00 96.94 90 SER A C 1
ATOM 686 O O . SER A 1 90 ? -10.133 5.897 18.427 1.00 96.94 90 SER A O 1
ATOM 688 N N . ALA A 1 91 ? -9.884 7.155 16.587 1.00 96.81 91 ALA A N 1
ATOM 689 C CA . ALA A 1 91 ? -11.111 7.924 16.779 1.00 96.81 91 ALA A CA 1
ATOM 690 C C . ALA A 1 91 ? -12.364 7.033 16.775 1.00 96.81 91 ALA A C 1
ATOM 692 O O . ALA A 1 91 ? -13.249 7.210 17.612 1.00 96.81 91 ALA A O 1
ATOM 693 N N . LEU A 1 92 ? -12.419 6.039 15.883 1.00 96.69 92 LEU A N 1
ATOM 694 C CA . LEU A 1 92 ? -13.521 5.078 15.818 1.00 96.69 92 LEU A CA 1
ATOM 695 C C . LEU A 1 92 ? -13.612 4.222 17.090 1.00 96.69 92 LEU A C 1
ATOM 697 O O . LEU A 1 92 ? -14.701 4.037 17.639 1.00 96.69 92 LEU A O 1
ATOM 701 N N . LEU A 1 93 ? -12.474 3.733 17.590 1.00 96.94 93 LEU A N 1
ATOM 702 C CA . LEU A 1 93 ? -12.417 2.950 18.827 1.00 96.94 93 LEU A CA 1
ATOM 703 C C . LEU A 1 93 ? -12.798 3.787 20.052 1.00 96.94 93 LEU A C 1
ATOM 705 O O . LEU A 1 93 ? -13.591 3.333 20.879 1.00 96.94 93 LEU A O 1
ATOM 709 N N . ILE A 1 94 ? -12.288 5.017 20.149 1.00 97.31 94 ILE A N 1
ATOM 710 C CA . ILE A 1 94 ? -12.626 5.949 21.233 1.00 97.31 94 ILE A CA 1
ATOM 711 C C . ILE A 1 94 ? -14.118 6.285 21.199 1.00 97.31 94 ILE A C 1
ATOM 713 O O . ILE A 1 94 ? -14.779 6.201 22.233 1.00 97.31 94 ILE A O 1
ATOM 717 N N . GLY A 1 95 ? -14.670 6.602 20.024 1.00 96.19 95 GLY A N 1
ATOM 718 C CA . GLY A 1 95 ? -16.097 6.890 19.862 1.00 96.19 95 GLY A CA 1
ATOM 719 C C . GLY A 1 95 ? -16.972 5.734 20.349 1.00 96.19 95 GLY A C 1
ATOM 720 O O . GLY A 1 95 ? -17.885 5.938 21.151 1.00 96.19 95 GLY A O 1
ATOM 721 N N . LYS A 1 96 ? -16.619 4.503 19.964 1.00 96.19 96 LYS A N 1
ATOM 722 C CA . LYS A 1 96 ? -17.313 3.289 20.413 1.00 96.19 96 LYS A CA 1
ATOM 723 C C . LYS A 1 96 ? -17.202 3.082 21.928 1.00 96.19 96 LYS A C 1
ATOM 725 O O . LYS A 1 96 ? -18.192 2.752 22.580 1.00 96.19 96 LYS A O 1
ATOM 730 N N . GLN A 1 97 ? -16.026 3.310 22.511 1.00 97.00 97 GLN A N 1
ATOM 731 C CA . GLN A 1 97 ? -15.821 3.202 23.959 1.00 97.00 97 GLN A CA 1
ATOM 732 C C . GLN A 1 97 ? -16.655 4.232 24.740 1.00 97.00 97 GLN A C 1
ATOM 734 O O . GLN A 1 97 ? -17.244 3.899 25.774 1.00 97.00 97 GLN A O 1
ATOM 739 N N . VAL A 1 98 ? -16.736 5.470 24.244 1.00 96.75 98 VAL A N 1
ATOM 740 C CA . VAL A 1 98 ? -17.561 6.533 24.837 1.00 96.75 98 VAL A CA 1
ATOM 741 C C . VAL A 1 98 ? -19.045 6.168 24.777 1.00 96.75 98 VAL A C 1
ATOM 743 O O . VAL A 1 98 ? -19.740 6.311 25.783 1.00 96.75 98 VAL A O 1
ATOM 746 N N . GLU A 1 99 ? -19.528 5.632 23.655 1.00 96.06 99 GLU A N 1
ATOM 747 C CA . GLU A 1 99 ? -20.917 5.177 23.512 1.00 96.06 99 GLU A CA 1
ATOM 748 C C . GLU A 1 99 ? -21.270 4.079 24.529 1.00 96.06 99 GLU A C 1
ATOM 750 O O . GLU A 1 99 ? -22.261 4.195 25.258 1.00 96.06 99 GLU A O 1
ATOM 755 N N . TYR A 1 100 ? -20.425 3.048 24.655 1.00 95.56 100 TYR A N 1
ATOM 756 C CA . TYR A 1 100 ? -20.623 1.996 25.657 1.00 95.56 100 TYR A CA 1
ATOM 757 C C . TYR A 1 100 ? -20.627 2.545 27.087 1.00 95.56 100 TYR A C 1
ATOM 759 O O . TYR A 1 100 ? -21.476 2.153 27.896 1.00 95.56 100 TYR A O 1
ATOM 767 N N . SER A 1 101 ? -19.706 3.459 27.402 1.00 96.19 101 SER A N 1
ATOM 768 C CA . SER A 1 101 ? -19.636 4.110 28.713 1.00 96.19 101 SER A CA 1
ATOM 769 C C . SER A 1 101 ? -20.907 4.913 29.010 1.00 96.19 101 SER A C 1
ATOM 771 O O . SER A 1 101 ? -21.502 4.757 30.080 1.00 96.19 101 SER A O 1
ATOM 773 N N . ASN A 1 102 ? -21.386 5.698 28.041 1.00 96.62 102 ASN A N 1
ATOM 774 C CA . ASN A 1 102 ? -22.611 6.488 28.159 1.00 96.62 102 ASN A CA 1
ATOM 775 C C . ASN A 1 102 ? -23.838 5.603 28.377 1.00 96.62 102 ASN A C 1
ATOM 777 O O . ASN A 1 102 ? -24.613 5.862 29.300 1.00 96.62 102 ASN A O 1
ATOM 781 N N . ARG A 1 103 ? -23.973 4.511 27.613 1.00 94.06 103 ARG A N 1
ATOM 782 C CA . ARG A 1 103 ? -25.057 3.536 27.801 1.00 94.06 103 ARG A CA 1
ATOM 783 C C . ARG A 1 103 ? -25.028 2.932 29.204 1.00 94.06 103 ARG A C 1
ATOM 785 O O . ARG A 1 103 ? -26.056 2.854 29.874 1.00 94.06 103 ARG A O 1
ATOM 792 N N . ASN A 1 104 ? -23.845 2.563 29.693 1.00 94.81 104 ASN A N 1
ATOM 793 C CA . ASN A 1 104 ? -23.698 2.016 31.041 1.00 94.81 104 ASN A CA 1
ATOM 794 C C . ASN A 1 104 ? -23.993 3.064 32.134 1.00 94.81 104 ASN A C 1
ATOM 796 O O . ASN A 1 104 ? -24.519 2.737 33.199 1.00 94.81 104 ASN A O 1
ATOM 800 N N . ASN A 1 105 ? -23.683 4.338 31.888 1.00 95.31 105 ASN A N 1
ATOM 801 C CA . ASN A 1 105 ? -24.010 5.438 32.798 1.00 95.31 105 ASN A CA 1
ATOM 802 C C . ASN A 1 105 ? -25.517 5.722 32.836 1.00 95.31 105 ASN A C 1
ATOM 804 O O . ASN A 1 105 ? -26.063 5.890 33.928 1.00 95.31 105 ASN A O 1
ATOM 808 N N . GLN A 1 106 ? -26.196 5.699 31.686 1.00 94.56 106 GLN A N 1
ATOM 809 C CA . GLN A 1 106 ? -27.654 5.821 31.599 1.00 94.56 106 GLN A CA 1
ATOM 810 C C . GLN A 1 106 ? -28.356 4.668 32.323 1.00 94.56 106 GLN A C 1
ATOM 812 O O . GLN A 1 106 ? -29.218 4.918 33.164 1.00 94.56 106 GLN A O 1
ATOM 817 N N . LEU A 1 107 ? -27.926 3.419 32.108 1.00 93.19 107 LEU A N 1
ATOM 818 C CA . LEU A 1 107 ? -28.460 2.260 32.836 1.00 93.19 107 LEU A CA 1
ATOM 819 C C . LEU A 1 107 ? -28.233 2.374 34.350 1.00 93.19 107 LEU A C 1
ATOM 821 O O . LEU A 1 107 ? -29.123 2.057 35.141 1.00 93.19 107 LEU A O 1
ATOM 825 N N . ARG A 1 108 ? -27.067 2.871 34.782 1.00 93.06 108 ARG A N 1
ATOM 826 C CA . ARG A 1 108 ? -26.792 3.145 36.204 1.00 93.06 108 ARG A CA 1
ATOM 827 C C . ARG A 1 108 ? -27.659 4.272 36.769 1.00 93.06 108 ARG A C 1
ATOM 829 O O . ARG A 1 108 ? -28.047 4.207 37.934 1.00 93.06 108 ARG A O 1
ATOM 836 N N . ALA A 1 109 ? -27.956 5.309 35.991 1.00 93.50 109 ALA A N 1
ATOM 837 C CA . ALA A 1 109 ? -28.874 6.371 36.400 1.00 93.50 109 ALA A CA 1
ATOM 838 C C . ALA A 1 109 ? -30.316 5.849 36.518 1.00 93.50 109 ALA A C 1
ATOM 840 O O . ALA A 1 109 ? -30.945 6.061 37.553 1.00 93.50 109 ALA A O 1
ATOM 841 N N . LEU A 1 110 ? -30.786 5.075 35.534 1.00 92.12 110 LEU A N 1
ATOM 842 C CA . LEU A 1 110 ? -32.097 4.423 35.551 1.00 92.12 110 LEU A CA 1
ATOM 843 C C . LEU A 1 110 ? -32.251 3.493 36.764 1.00 92.12 110 LEU A C 1
ATOM 845 O O . LEU A 1 110 ? -33.234 3.588 37.492 1.00 92.12 110 LEU A O 1
ATOM 849 N N . ARG A 1 111 ? 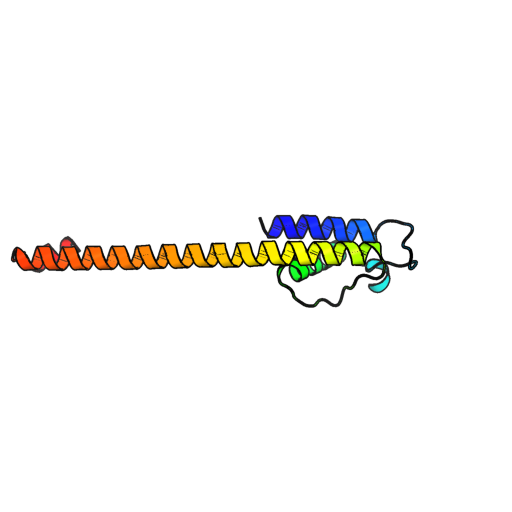-31.241 2.655 37.044 1.00 88.38 111 ARG A N 1
ATOM 850 C CA . ARG A 1 111 ? -31.187 1.804 38.250 1.00 88.38 111 ARG A CA 1
ATOM 851 C C . ARG A 1 111 ? -31.394 2.601 39.531 1.00 88.38 111 ARG A C 1
ATOM 853 O O . ARG A 1 111 ? -32.193 2.207 40.374 1.00 88.38 111 ARG A O 1
ATOM 860 N N . ARG A 1 112 ? -30.682 3.723 39.667 1.00 90.19 112 ARG A N 1
ATOM 861 C CA . ARG A 1 112 ? -30.791 4.603 40.839 1.00 90.19 112 ARG A CA 1
ATOM 862 C C . ARG A 1 112 ? -32.177 5.238 40.944 1.00 90.19 112 ARG A C 1
ATOM 864 O O . ARG A 1 112 ? -32.738 5.249 42.034 1.00 90.19 112 ARG A O 1
ATOM 871 N N . TYR A 1 113 ? -32.742 5.698 39.829 1.00 91.81 113 TYR A N 1
ATOM 872 C CA . TYR A 1 113 ? -34.078 6.294 39.791 1.00 91.81 113 TYR A CA 1
ATOM 873 C C . TYR A 1 113 ? -35.174 5.305 40.217 1.00 91.81 113 TYR A C 1
ATOM 875 O O . TYR A 1 113 ? -35.985 5.624 41.090 1.00 91.81 113 TYR A O 1
ATOM 883 N N . LEU A 1 114 ? -35.160 4.089 39.657 1.00 89.62 114 LEU A N 1
ATOM 884 C CA . LEU A 1 114 ? -36.123 3.031 39.986 1.00 89.62 114 LEU A CA 1
ATOM 885 C C . LEU A 1 114 ? -36.015 2.603 41.458 1.00 89.62 114 LEU A C 1
ATOM 887 O O . LEU A 1 114 ? -37.035 2.421 42.122 1.00 89.62 114 LEU A O 1
ATOM 891 N N . ALA A 1 115 ? -34.788 2.509 41.985 1.00 87.75 115 ALA A N 1
ATOM 892 C CA . ALA A 1 115 ? -34.548 2.187 43.390 1.00 87.75 115 ALA A CA 1
ATOM 893 C C . ALA A 1 115 ? -35.074 3.277 44.342 1.00 87.75 115 ALA A C 1
ATOM 895 O O . ALA A 1 115 ? -35.699 2.958 45.352 1.00 87.75 115 ALA A O 1
ATOM 896 N N . GLN A 1 116 ? -34.868 4.559 44.016 1.00 91.75 116 GLN A N 1
ATOM 897 C CA . GLN A 1 116 ? -35.355 5.685 44.827 1.00 91.75 116 GLN A CA 1
ATOM 898 C C . GLN A 1 116 ? -36.886 5.738 44.906 1.00 91.75 116 GLN A C 1
ATOM 900 O O . GLN A 1 116 ? -37.429 6.038 45.967 1.00 91.75 116 GLN A O 1
ATOM 905 N N . HIS A 1 117 ? -37.581 5.393 43.820 1.00 90.44 117 HIS A N 1
ATOM 906 C CA . HIS A 1 117 ? -39.047 5.396 43.763 1.00 90.44 117 HIS A CA 1
ATOM 907 C C . HIS A 1 117 ? -39.685 4.079 44.242 1.00 90.44 117 HIS A C 1
ATOM 909 O O . HIS A 1 117 ? -40.897 3.920 44.123 1.00 90.44 117 HIS A O 1
ATOM 915 N N . ARG A 1 118 ? -38.894 3.142 44.795 1.00 86.25 118 ARG A N 1
ATOM 916 C CA . ARG A 1 118 ? -39.348 1.822 45.283 1.00 86.25 118 ARG A CA 1
ATOM 917 C C . ARG A 1 118 ? -40.194 1.056 44.257 1.00 86.25 118 ARG A C 1
ATOM 919 O O . ARG A 1 118 ? -41.182 0.418 44.612 1.00 86.25 118 ARG A O 1
ATOM 926 N N . VAL A 1 119 ? -39.807 1.125 42.983 1.00 84.00 119 VAL A N 1
ATOM 927 C CA . VAL A 1 119 ? -40.488 0.386 41.913 1.00 84.00 119 VAL A CA 1
ATOM 928 C C . VAL A 1 119 ? -40.296 -1.116 42.139 1.00 84.00 119 VAL A C 1
ATOM 930 O O . VAL A 1 119 ? -39.183 -1.567 42.408 1.00 84.00 119 VAL A O 1
ATOM 933 N N . GLU A 1 120 ? -41.379 -1.890 42.040 1.00 77.69 120 GLU A N 1
ATOM 934 C CA . GLU A 1 120 ? -41.355 -3.346 42.206 1.00 77.69 120 GLU A CA 1
ATOM 935 C C . GLU A 1 120 ? -40.350 -3.992 41.228 1.00 77.69 120 GLU A C 1
ATOM 937 O O . GLU A 1 120 ? -40.271 -3.607 40.057 1.00 77.69 120 GLU A O 1
ATOM 942 N N . GLY A 1 121 ? -39.562 -4.970 41.690 1.00 76.00 121 GLY A N 1
ATOM 943 C CA . GLY A 1 121 ? -38.443 -5.535 40.918 1.00 76.00 121 GLY A CA 1
ATOM 944 C C . GLY A 1 121 ? -38.853 -6.155 39.575 1.00 76.00 121 GLY A C 1
ATOM 945 O O . GLY A 1 121 ? -38.095 -6.090 38.609 1.00 76.00 121 GLY A O 1
ATOM 946 N N . SER A 1 122 ? -40.077 -6.683 39.497 1.00 76.31 122 SER A N 1
ATOM 947 C CA . SER A 1 122 ? -40.705 -7.213 38.279 1.00 76.31 122 SER A CA 1
ATOM 948 C C . SER A 1 122 ? -40.924 -6.128 37.213 1.00 76.31 122 SER A C 1
ATOM 950 O O . SER A 1 122 ? -40.683 -6.361 36.029 1.00 76.31 122 SER A O 1
ATOM 952 N N . LEU A 1 123 ? -41.339 -4.925 37.622 1.00 76.38 123 LEU A N 1
ATOM 953 C CA . LEU A 1 123 ? -41.573 -3.784 36.740 1.00 76.38 123 LEU A CA 1
ATOM 954 C C . LEU A 1 123 ? -40.250 -3.102 36.363 1.00 76.38 123 LEU A C 1
ATOM 956 O O . LEU A 1 123 ? -40.055 -2.734 35.208 1.00 76.38 123 LEU A O 1
ATOM 960 N N . ALA A 1 124 ? -39.311 -3.007 37.309 1.00 77.88 124 ALA A N 1
ATOM 961 C CA . ALA A 1 124 ? -37.972 -2.475 37.069 1.00 77.88 124 ALA A CA 1
ATOM 962 C C . ALA A 1 124 ? -37.182 -3.317 36.050 1.00 77.88 124 ALA A C 1
ATOM 964 O O . ALA A 1 124 ? -36.540 -2.752 35.167 1.00 77.88 124 ALA A O 1
ATOM 965 N N . ALA A 1 125 ? -37.280 -4.649 36.121 1.00 78.12 125 ALA A N 1
ATOM 966 C CA . ALA A 1 125 ? -36.629 -5.561 35.179 1.00 78.12 125 ALA A CA 1
ATOM 967 C C . ALA A 1 125 ? -37.215 -5.502 33.756 1.00 78.12 125 ALA A C 1
ATOM 969 O O . ALA A 1 125 ? -36.529 -5.868 32.812 1.00 78.12 125 ALA A O 1
ATOM 970 N N . ARG A 1 126 ? -38.465 -5.043 33.586 1.00 80.31 126 ARG A N 1
ATOM 971 C CA . ARG A 1 126 ? -39.097 -4.866 32.262 1.00 80.31 126 ARG A CA 1
ATOM 972 C C . ARG A 1 126 ? -38.694 -3.571 31.555 1.00 80.31 126 ARG A C 1
ATOM 974 O O . ARG A 1 126 ? -38.878 -3.470 30.348 1.00 80.31 126 ARG A O 1
ATOM 981 N N . VAL A 1 127 ? -38.239 -2.572 32.310 1.00 79.56 127 VAL A N 1
ATOM 982 C CA . VAL A 1 127 ? -37.847 -1.244 31.798 1.00 79.56 127 VAL A CA 1
ATOM 983 C C . VAL A 1 127 ? -36.339 -1.172 31.512 1.00 79.56 127 VAL A C 1
ATOM 985 O O . VAL A 1 127 ? -35.887 -0.272 30.806 1.00 79.56 127 VAL A O 1
ATOM 988 N N . GLN A 1 128 ? -35.565 -2.106 32.068 1.00 65.00 128 GLN A N 1
ATOM 989 C CA . GLN A 1 128 ? -34.130 -2.281 31.829 1.00 65.00 128 GLN A CA 1
ATOM 990 C C . GLN A 1 128 ? -33.844 -3.164 30.622 1.00 65.00 128 GLN A C 1
ATOM 992 O O . GLN A 1 128 ? -32.794 -2.906 29.992 1.00 65.00 128 GLN A O 1
#

Organism: Noctiluca scintillans (NCBI:txid2966)

Secondary structure (DSSP, 8-state):
-HHHHHHHHHHHHHHHHHSS--TTS--HHHHH-SPPPHHHHHHHHHHHHHHHHHT---S----SHHHHHHHHHHHHHHHHHHHHHHHHHHHHHHHHHHHHHHHHHHHHHHHHHHHHTT--HHHHHHH-

Radius of gyration: 27.09 Å; chains: 1; bounding box: 62×23×68 Å

pLDDT: mean 91.26, std 6.21, range [64.62, 97.31]

InterPro domains:
  IPR050818 Potassium channel, voltage-dependent, EAG/ELK/ERG-like, animal-type [PTHR10217] (2-128)

Sequence (128 aa):
TMAWSCHVLACIWYGIASSRGHDTGTSWLGEIGAPAPSFYLYVTSFHWAMVQITLGGIDVSASNSSERLFSIFAVLLGVIFSSSFVSYLSALLIGKQVEYSNRNNQLRALRRYLAQHRVEGSLAARVQ